Protein AF-A0A948Z8N5-F1 (afdb_monomer_lite)

pLDDT: mean 85.88, std 7.49, range [45.19, 93.44]

Sequence (116 aa):
MTWVLVALWVTLGCIAIAMVIGIIDEMRRVPSNIRRTGLGIAFVASFASLWLLVTPLTLPAGGECGAPLMVLTEYGNPPVMHSAACGDLMRLYAVVGLVAALITPLLVLSTRGRKD

Radius of gyration: 17.19 Å; chains: 1; bounding box: 45×18×50 Å

Foldseek 3Di:
DVQLVVLVCLLVVLLVLLVVLLVVPVVPDDDDPLLVVLSVVLVVLSVLLCCLQQPWDADPVGDTGGGLSCLCQCVPVVRDDDDPRNNVSSPVSNVSSSVSSNCSNVSSVVSSDDDD

Secondary structure (DSSP, 8-state):
-HHHHHHHHHHHHHHHHHHHHHHHHHHHS---HHHHHHHHHHHHHHHHHHHHHHSPEE-TTSPEE--GGGGGGGGSSS--PPPHHHHHHHHHHHHHHHHHHHHHHHHHHHTT----

Structure (mmCIF, N/CA/C/O backbone):
data_AF-A0A948Z8N5-F1
#
_entry.id   AF-A0A948Z8N5-F1
#
loop_
_atom_site.group_PDB
_atom_site.id
_atom_site.type_symbol
_atom_site.label_atom_id
_atom_site.label_alt_id
_atom_site.label_comp_id
_atom_site.label_asym_id
_atom_site.label_entity_id
_atom_site.label_seq_id
_atom_site.pdbx_PDB_ins_code
_atom_site.Cartn_x
_atom_site.Cartn_y
_atom_site.Cartn_z
_atom_site.occupancy
_atom_site.B_iso_or_equiv
_atom_site.auth_seq_id
_atom_site.auth_comp_id
_atom_site.auth_asym_id
_atom_site.auth_atom_id
_atom_site.pdbx_PDB_model_num
ATOM 1 N N . MET A 1 1 ? -0.595 6.067 -17.291 1.00 69.00 1 MET A N 1
ATOM 2 C CA . MET A 1 1 ? -1.061 7.067 -16.300 1.00 69.00 1 MET A CA 1
ATOM 3 C C . MET A 1 1 ? -2.345 6.625 -15.596 1.00 69.00 1 MET A C 1
ATOM 5 O O . MET A 1 1 ? -2.37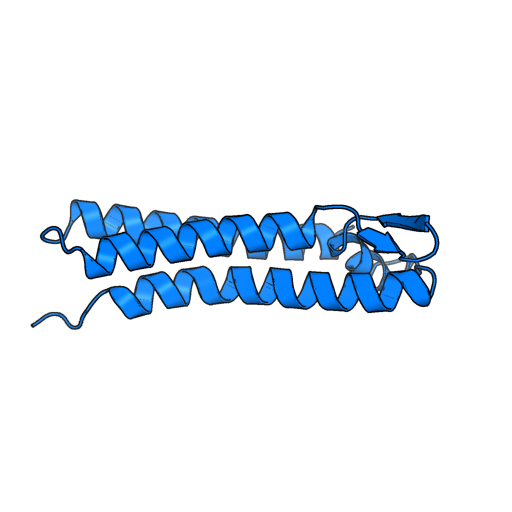9 6.657 -14.377 1.00 69.00 1 MET A O 1
ATOM 9 N N . THR A 1 2 ? -3.370 6.140 -16.305 1.00 83.94 2 THR A N 1
ATOM 10 C CA . THR A 1 2 ? -4.626 5.653 -15.689 1.00 83.94 2 THR A CA 1
ATOM 11 C C . THR A 1 2 ? -4.420 4.540 -14.654 1.00 83.94 2 THR A C 1
ATOM 13 O O . THR A 1 2 ? -4.910 4.664 -13.540 1.00 83.94 2 THR A O 1
ATOM 16 N N . TRP A 1 3 ? -3.636 3.502 -14.960 1.00 84.06 3 TRP A N 1
ATOM 17 C CA . TRP A 1 3 ? -3.383 2.387 -14.028 1.00 84.06 3 TRP A CA 1
ATOM 18 C C . TRP A 1 3 ? -2.651 2.790 -12.744 1.00 84.06 3 TRP A C 1
ATOM 20 O O . TRP A 1 3 ? -2.980 2.301 -11.668 1.00 84.06 3 TRP A O 1
ATOM 30 N N . VAL A 1 4 ? -1.708 3.728 -12.854 1.00 85.75 4 VAL A N 1
ATOM 31 C CA . VAL A 1 4 ? -1.012 4.356 -11.718 1.00 85.75 4 VAL A CA 1
ATOM 32 C C . VAL A 1 4 ? -2.043 5.031 -10.807 1.00 85.75 4 VAL A C 1
ATOM 34 O O . VAL A 1 4 ? -2.102 4.751 -9.614 1.00 85.75 4 VAL A O 1
ATOM 37 N N . LEU A 1 5 ? -2.929 5.856 -11.375 1.00 87.50 5 LEU A N 1
ATOM 38 C CA . LEU A 1 5 ? -3.989 6.512 -10.606 1.00 87.50 5 LEU A CA 1
ATOM 39 C C . LEU A 1 5 ? -4.940 5.500 -9.961 1.00 87.50 5 LEU A C 1
ATOM 41 O O . LEU A 1 5 ? -5.275 5.658 -8.794 1.00 87.50 5 LEU A O 1
ATOM 45 N N . VAL A 1 6 ? -5.346 4.451 -10.681 1.00 89.56 6 VAL A N 1
ATOM 46 C CA . VAL A 1 6 ? -6.219 3.395 -10.141 1.00 89.56 6 VAL A CA 1
ATOM 47 C C . VAL A 1 6 ? -5.578 2.725 -8.928 1.00 89.56 6 VAL A C 1
ATOM 49 O O . VAL A 1 6 ? -6.215 2.638 -7.882 1.00 89.56 6 VAL A O 1
ATOM 52 N N . ALA A 1 7 ? -4.318 2.302 -9.030 1.00 87.88 7 ALA A N 1
ATOM 53 C CA . ALA A 1 7 ? -3.605 1.687 -7.914 1.00 87.88 7 ALA A CA 1
ATOM 54 C C . ALA A 1 7 ? -3.494 2.631 -6.710 1.00 87.88 7 ALA A C 1
ATOM 56 O O . ALA A 1 7 ? -3.752 2.223 -5.580 1.00 87.88 7 ALA A O 1
ATOM 57 N N . LEU A 1 8 ? -3.181 3.907 -6.952 1.00 89.88 8 LEU A N 1
ATOM 58 C CA . LEU A 1 8 ? -3.110 4.917 -5.900 1.00 89.88 8 LEU A CA 1
ATOM 59 C C . LEU A 1 8 ? -4.471 5.113 -5.210 1.00 89.88 8 LEU A C 1
ATOM 61 O O . LEU A 1 8 ? -4.543 5.119 -3.983 1.00 89.88 8 LEU A O 1
ATOM 65 N N . TRP A 1 9 ? -5.555 5.218 -5.981 1.00 93.38 9 TRP A N 1
ATOM 66 C CA . TRP A 1 9 ? -6.912 5.362 -5.450 1.00 93.38 9 TRP A CA 1
ATOM 67 C C . TRP A 1 9 ? -7.369 4.139 -4.661 1.00 93.38 9 TRP A C 1
ATOM 69 O O . TRP A 1 9 ? -7.985 4.300 -3.611 1.00 93.38 9 TRP A O 1
ATOM 79 N N . VAL A 1 10 ? -7.048 2.929 -5.122 1.00 91.50 10 VAL A N 1
ATOM 80 C CA . VAL A 1 10 ? -7.346 1.691 -4.388 1.00 91.50 10 VAL A CA 1
ATOM 81 C C . VAL A 1 10 ? -6.609 1.678 -3.049 1.00 91.50 10 VAL A C 1
ATOM 83 O O . VAL A 1 10 ? -7.232 1.424 -2.017 1.00 91.50 10 VAL A O 1
ATOM 86 N N . THR A 1 11 ? -5.317 2.017 -3.039 1.00 91.12 11 THR A N 1
ATOM 87 C CA . THR A 1 11 ? -4.517 2.112 -1.811 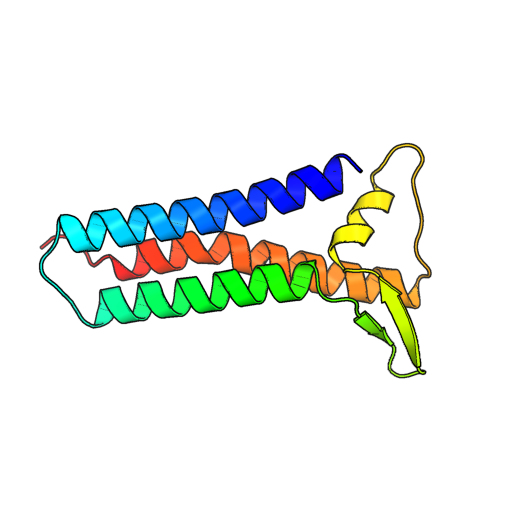1.00 91.12 11 THR A CA 1
ATOM 88 C C . THR A 1 11 ? -5.099 3.139 -0.843 1.00 91.12 11 THR A C 1
ATOM 90 O O . THR A 1 11 ? -5.386 2.808 0.307 1.00 91.12 11 THR A O 1
ATOM 93 N N . LEU A 1 12 ? -5.347 4.369 -1.305 1.00 92.50 12 LEU A N 1
ATOM 94 C CA . LEU A 1 12 ? -5.934 5.428 -0.481 1.00 92.50 12 LEU A CA 1
ATOM 95 C C . LEU A 1 12 ? -7.331 5.054 0.026 1.00 92.50 12 LEU A C 1
ATOM 97 O O . LEU A 1 12 ? -7.653 5.316 1.183 1.00 92.50 12 LEU A O 1
ATOM 101 N N . GLY A 1 13 ? -8.138 4.394 -0.805 1.00 92.88 13 GLY A N 1
ATOM 102 C CA . GLY A 1 13 ? -9.452 3.883 -0.431 1.00 92.88 13 GLY A CA 1
ATOM 103 C C . GLY A 1 13 ? -9.373 2.858 0.700 1.00 92.88 13 GLY A C 1
ATOM 104 O O . GLY A 1 13 ? -10.118 2.966 1.671 1.00 92.88 13 GLY A O 1
ATOM 105 N N . CYS A 1 14 ? -8.437 1.907 0.634 1.00 91.88 14 CYS A N 1
ATOM 106 C CA . CYS A 1 14 ? -8.246 0.906 1.689 1.00 91.88 14 CYS A CA 1
ATOM 107 C C . CYS A 1 14 ? -7.832 1.544 3.021 1.00 91.88 14 CYS A C 1
ATOM 109 O O . CYS A 1 14 ? -8.376 1.191 4.071 1.00 91.88 14 CYS A O 1
ATOM 111 N N . ILE A 1 15 ? -6.918 2.516 2.973 1.00 90.44 15 ILE A N 1
ATOM 112 C CA . ILE A 1 15 ? -6.467 3.270 4.149 1.00 90.44 15 ILE A CA 1
ATOM 113 C C . ILE A 1 15 ? -7.634 4.064 4.747 1.00 90.44 15 ILE A C 1
ATOM 115 O O . ILE A 1 15 ? -7.896 3.973 5.947 1.00 90.44 15 ILE A O 1
ATOM 119 N N . ALA A 1 16 ? -8.386 4.787 3.914 1.00 92.69 16 ALA A N 1
ATOM 120 C CA . ALA A 1 16 ? -9.543 5.560 4.351 1.00 92.69 16 ALA A CA 1
ATOM 121 C C . ALA A 1 16 ? -10.611 4.667 5.000 1.00 92.69 16 ALA A C 1
ATOM 123 O O . ALA A 1 16 ? -11.105 4.990 6.079 1.00 92.69 16 ALA A O 1
ATOM 124 N N . ILE A 1 17 ? -10.925 3.515 4.396 1.00 92.25 17 ILE A N 1
ATOM 125 C CA . ILE A 1 17 ? -11.865 2.536 4.959 1.00 92.25 17 ILE A CA 1
ATOM 126 C C . ILE A 1 17 ? -11.383 2.059 6.334 1.00 92.25 17 ILE A C 1
ATOM 128 O O . ILE A 1 17 ? -12.161 2.071 7.287 1.00 92.25 17 ILE A O 1
ATOM 132 N N . ALA A 1 18 ? -10.109 1.683 6.470 1.00 88.75 18 ALA A N 1
ATOM 133 C CA . ALA A 1 18 ? -9.553 1.235 7.744 1.00 88.75 18 ALA A CA 1
ATOM 134 C C . ALA A 1 18 ? -9.633 2.319 8.835 1.00 88.75 18 ALA A C 1
ATOM 136 O O . ALA A 1 18 ? -10.042 2.027 9.961 1.00 88.75 18 ALA A O 1
ATOM 137 N N . MET A 1 19 ? -9.318 3.575 8.495 1.00 88.56 19 MET A N 1
ATOM 138 C CA . MET A 1 19 ? -9.434 4.708 9.420 1.00 88.56 19 MET A CA 1
ATOM 139 C C . MET A 1 19 ? -10.885 4.959 9.837 1.00 88.56 19 MET A C 1
ATOM 141 O O . MET A 1 19 ? -11.165 5.089 11.027 1.00 88.56 19 MET A O 1
ATOM 145 N N . VAL A 1 20 ? -11.821 4.974 8.884 1.00 91.69 20 VAL A N 1
ATOM 146 C CA . VAL A 1 20 ? -13.252 5.173 9.161 1.00 91.69 20 VAL A CA 1
ATOM 147 C C . VAL A 1 20 ? -13.787 4.076 10.081 1.00 91.69 20 VAL A C 1
ATOM 149 O O . VAL A 1 20 ? -14.462 4.376 11.064 1.00 91.69 20 VAL A O 1
ATOM 152 N N . ILE A 1 21 ? -13.454 2.811 9.809 1.00 89.25 21 ILE A N 1
ATOM 153 C CA . ILE A 1 21 ? -13.834 1.672 10.656 1.00 89.25 21 ILE A CA 1
ATOM 154 C C . ILE A 1 21 ? -13.298 1.862 12.079 1.00 89.25 21 ILE A C 1
ATOM 156 O O . ILE A 1 21 ? -14.057 1.710 13.038 1.00 89.25 21 ILE A O 1
ATOM 160 N N . GLY A 1 22 ? -12.023 2.237 12.207 1.00 86.12 22 GLY A N 1
ATOM 161 C CA . GLY A 1 22 ? -11.381 2.481 13.493 1.00 86.12 22 GLY A CA 1
ATOM 162 C C . GLY A 1 22 ? -12.041 3.605 14.299 1.00 86.12 22 GLY A C 1
ATOM 163 O O . GLY A 1 22 ? -12.336 3.422 15.480 1.00 86.12 22 GLY A O 1
ATOM 164 N N . ILE A 1 23 ? -12.342 4.739 13.656 1.00 87.44 23 ILE A N 1
ATOM 165 C CA . ILE A 1 23 ? -13.030 5.878 14.285 1.00 87.44 23 ILE A CA 1
ATOM 166 C C . ILE A 1 23 ? -14.433 5.471 14.745 1.00 87.44 23 ILE A C 1
ATOM 168 O O . ILE A 1 23 ? -14.819 5.746 15.881 1.00 87.44 23 ILE A O 1
ATOM 172 N N . ILE A 1 24 ? -15.196 4.781 13.890 1.00 88.12 24 ILE A N 1
ATOM 173 C CA . ILE A 1 24 ? -16.545 4.311 14.233 1.00 88.12 24 ILE A CA 1
ATOM 174 C C . ILE A 1 24 ? -16.503 3.385 15.451 1.00 88.12 24 ILE A C 1
ATOM 176 O O . ILE A 1 24 ? -17.382 3.472 16.311 1.00 88.12 24 ILE A O 1
ATOM 180 N N . ASP A 1 25 ? -15.510 2.500 15.540 1.00 86.19 25 ASP A N 1
ATOM 181 C CA . ASP A 1 25 ? -15.411 1.589 16.675 1.00 86.19 25 ASP A CA 1
ATOM 182 C C . ASP A 1 25 ? -15.038 2.291 17.977 1.00 86.19 25 ASP A C 1
ATOM 184 O O . ASP A 1 25 ? -15.594 1.931 19.014 1.00 86.19 25 ASP A O 1
ATOM 188 N N . GLU A 1 26 ? -14.150 3.286 17.943 1.00 84.38 26 GLU A N 1
ATOM 189 C CA . GLU A 1 26 ? -13.799 4.044 19.149 1.00 84.38 26 GLU A CA 1
ATOM 190 C C . GLU A 1 26 ? -14.980 4.888 19.652 1.00 84.38 26 GLU A C 1
ATOM 192 O O . GLU A 1 26 ? -15.163 5.024 20.857 1.00 84.38 26 GLU A O 1
ATOM 197 N N . MET A 1 27 ? -15.844 5.369 18.749 1.00 86.94 27 MET A N 1
ATOM 198 C CA . MET A 1 27 ? -17.054 6.117 19.113 1.00 86.94 27 MET A CA 1
ATOM 199 C C . MET A 1 27 ? -18.200 5.231 19.623 1.00 86.94 27 MET A C 1
ATOM 201 O O . MET A 1 27 ? -19.054 5.706 20.368 1.00 86.94 27 MET A O 1
ATOM 205 N N . ARG A 1 28 ? -18.283 3.963 19.191 1.00 85.88 28 ARG A N 1
ATOM 206 C CA . ARG A 1 28 ? -19.445 3.090 19.464 1.00 85.88 28 ARG A CA 1
ATOM 207 C C . ARG A 1 28 ? -19.202 1.990 20.494 1.00 85.88 28 ARG A C 1
ATOM 209 O O . ARG A 1 28 ? -20.176 1.385 20.939 1.00 85.88 28 ARG A O 1
ATOM 216 N N . ARG A 1 29 ? -17.953 1.654 20.827 1.00 79.31 29 ARG A N 1
ATOM 217 C CA . ARG A 1 29 ? -17.625 0.487 21.667 1.00 79.31 29 ARG A CA 1
ATOM 218 C C . ARG A 1 29 ? -16.738 0.868 22.847 1.00 79.31 29 ARG A C 1
ATOM 220 O O . ARG A 1 29 ? -15.863 1.719 22.730 1.00 79.31 29 ARG A O 1
ATOM 227 N N . VAL A 1 30 ? -16.887 0.139 23.954 1.00 80.88 30 VAL A N 1
ATOM 228 C CA . VAL A 1 30 ? -16.037 0.269 25.150 1.00 80.88 30 VAL A CA 1
ATOM 229 C C . VAL A 1 30 ? -14.552 0.150 24.761 1.00 80.88 30 VAL A C 1
ATOM 231 O O . VAL A 1 30 ? -14.219 -0.696 23.919 1.00 80.88 30 VAL A O 1
ATOM 234 N N . PRO A 1 31 ? -13.655 0.999 25.300 1.00 77.50 31 PRO A N 1
ATOM 235 C CA . PRO A 1 31 ? -12.228 0.963 24.985 1.00 77.50 31 PRO A CA 1
ATOM 236 C C . PRO A 1 31 ? -11.618 -0.411 25.286 1.00 77.50 31 PRO A C 1
ATOM 238 O O . PRO A 1 31 ? -11.829 -0.981 26.352 1.00 77.50 31 PRO A O 1
ATOM 241 N N . SER A 1 32 ? -10.846 -0.939 24.333 1.00 82.25 32 SER A N 1
ATOM 242 C CA . SER A 1 32 ? -10.101 -2.196 24.465 1.00 82.25 32 SER A CA 1
ATOM 243 C C . SER A 1 32 ? -8.689 -2.022 23.915 1.00 82.25 32 SER A C 1
ATOM 245 O O . SER A 1 32 ? -8.508 -1.501 22.811 1.00 82.25 32 SER A O 1
ATOM 247 N N . ASN A 1 33 ? -7.688 -2.488 24.668 1.00 84.75 33 ASN A N 1
ATOM 248 C CA . ASN A 1 33 ? -6.282 -2.410 24.266 1.00 84.75 33 ASN A CA 1
ATOM 249 C C . ASN A 1 33 ? -6.017 -3.181 22.964 1.00 84.75 33 ASN A C 1
ATOM 251 O O . ASN A 1 33 ? -5.304 -2.678 22.105 1.00 84.75 33 ASN A O 1
ATOM 255 N N . ILE A 1 34 ? -6.664 -4.337 22.762 1.00 84.31 34 ILE A N 1
ATOM 256 C CA . ILE A 1 34 ? -6.512 -5.161 21.547 1.00 84.31 34 ILE A CA 1
ATOM 257 C C . ILE A 1 34 ? -6.951 -4.385 20.301 1.00 84.31 34 ILE A C 1
ATOM 259 O O . ILE A 1 34 ? -6.260 -4.385 19.283 1.00 84.31 34 ILE A O 1
ATOM 263 N N . ARG A 1 35 ? -8.076 -3.668 20.396 1.00 82.88 35 ARG A N 1
ATOM 264 C CA . ARG A 1 35 ? -8.596 -2.858 19.291 1.00 82.88 35 ARG A CA 1
ATOM 265 C C . ARG A 1 35 ? -7.667 -1.692 18.968 1.00 82.88 35 ARG A C 1
ATOM 267 O O . ARG A 1 35 ? -7.394 -1.445 17.799 1.00 82.88 35 ARG A O 1
ATOM 274 N N . ARG A 1 36 ? -7.148 -1.004 19.992 1.00 84.69 36 ARG A N 1
ATOM 275 C CA . ARG A 1 36 ? -6.186 0.098 19.817 1.00 84.69 36 ARG A CA 1
ATOM 276 C C . ARG A 1 36 ? -4.887 -0.378 19.174 1.00 84.69 36 ARG A C 1
ATOM 278 O O . ARG A 1 36 ? -4.401 0.272 18.253 1.00 84.69 36 ARG A O 1
ATOM 285 N N . THR A 1 37 ? -4.367 -1.532 19.592 1.00 86.62 37 THR A N 1
ATOM 286 C CA . THR A 1 37 ? -3.196 -2.156 18.963 1.00 86.62 37 THR A CA 1
ATOM 287 C C . THR A 1 37 ? -3.477 -2.527 17.508 1.00 86.62 37 THR A C 1
ATOM 289 O O . THR A 1 37 ? -2.668 -2.205 16.645 1.00 86.62 37 THR A O 1
ATOM 292 N N . GLY A 1 38 ? -4.633 -3.128 17.206 1.00 85.44 38 GLY A N 1
ATOM 293 C CA . GLY A 1 38 ? -5.037 -3.449 15.832 1.00 85.44 38 GLY A CA 1
ATOM 294 C C . GLY A 1 38 ? -5.102 -2.227 14.917 1.00 85.44 38 GLY A C 1
ATOM 295 O O . GLY A 1 38 ? -4.586 -2.253 13.801 1.00 85.44 38 GLY A O 1
ATOM 296 N N . LEU A 1 39 ? -5.668 -1.131 15.421 1.00 86.50 39 LEU A N 1
ATOM 297 C CA . LEU A 1 39 ? -5.744 0.160 14.734 1.00 86.50 39 LEU A CA 1
ATOM 298 C C . LEU A 1 39 ? -4.347 0.767 14.512 1.00 86.50 39 LEU A C 1
ATOM 300 O O . LEU A 1 39 ? -4.058 1.268 13.428 1.00 86.50 39 LEU A O 1
ATOM 304 N N . GLY A 1 40 ? -3.460 0.661 15.506 1.00 87.50 40 GLY A N 1
ATOM 305 C CA . GLY A 1 40 ? -2.062 1.082 15.395 1.00 87.50 40 GLY A CA 1
ATOM 306 C C . GLY A 1 40 ? -1.287 0.292 14.338 1.00 87.50 40 GLY A C 1
ATOM 307 O O . GLY A 1 40 ? -0.637 0.889 13.484 1.00 87.50 40 GLY A O 1
ATOM 308 N N . ILE A 1 41 ? -1.404 -1.041 14.336 1.00 88.31 41 ILE A N 1
ATOM 309 C CA . ILE A 1 41 ? -0.771 -1.904 13.324 1.00 88.31 41 ILE A CA 1
ATOM 310 C C . ILE A 1 41 ? -1.319 -1.577 11.931 1.00 88.31 41 ILE A C 1
ATOM 312 O O . ILE A 1 41 ? -0.543 -1.462 10.986 1.00 88.31 41 ILE A O 1
ATOM 316 N N . ALA A 1 42 ? -2.632 -1.371 11.798 1.00 88.69 42 ALA A N 1
ATOM 317 C CA . ALA A 1 42 ? -3.239 -0.961 10.536 1.00 88.69 42 ALA A CA 1
ATOM 318 C C . ALA A 1 42 ? -2.693 0.393 10.051 1.00 88.69 42 ALA A C 1
ATOM 320 O O . ALA A 1 42 ? -2.401 0.555 8.868 1.00 88.69 42 ALA A O 1
ATOM 321 N N . PHE A 1 43 ? -2.477 1.357 10.946 1.00 88.19 43 PHE A N 1
ATOM 322 C CA . PHE A 1 43 ? -1.883 2.641 10.5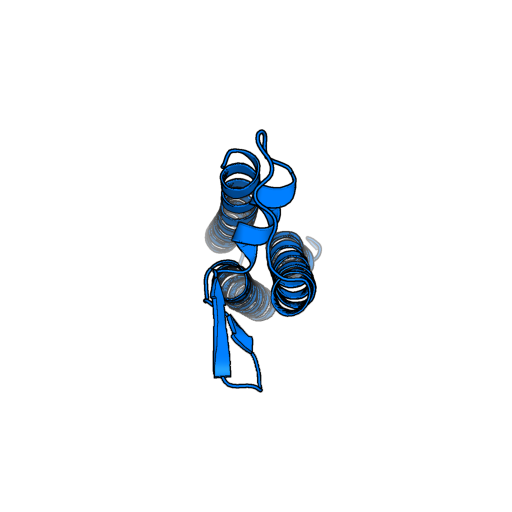76 1.00 88.19 43 PHE A CA 1
ATOM 323 C C . PHE A 1 43 ? -0.433 2.494 10.093 1.00 88.19 43 PHE A C 1
ATOM 325 O O . PHE A 1 43 ? -0.060 3.055 9.063 1.00 88.19 43 PHE A O 1
ATOM 332 N N . VAL A 1 44 ? 0.370 1.676 10.780 1.00 91.94 44 VAL A N 1
ATOM 333 C CA . VAL A 1 44 ? 1.744 1.365 10.355 1.00 91.94 44 VAL A CA 1
ATOM 334 C C . VAL A 1 44 ? 1.750 0.653 9.001 1.00 91.94 44 VAL A C 1
ATOM 336 O O . VAL A 1 44 ? 2.521 1.032 8.124 1.00 91.94 44 VAL A O 1
ATOM 339 N N . ALA A 1 45 ? 0.862 -0.322 8.788 1.00 90.25 45 ALA A N 1
ATOM 340 C CA . ALA A 1 45 ? 0.721 -1.023 7.511 1.00 90.25 45 ALA A CA 1
ATOM 341 C C . ALA A 1 45 ? 0.287 -0.078 6.377 1.00 90.25 45 ALA A C 1
ATOM 343 O O . ALA A 1 45 ? 0.826 -0.150 5.275 1.00 90.25 45 ALA A O 1
ATOM 344 N N . SER A 1 46 ? -0.621 0.859 6.665 1.00 90.00 46 SER A N 1
ATOM 345 C CA . SER A 1 46 ? -1.052 1.906 5.729 1.00 90.00 46 SER A CA 1
ATOM 346 C C . SER A 1 46 ? 0.123 2.776 5.299 1.00 90.00 46 SER A C 1
ATOM 348 O O . SER A 1 46 ? 0.350 2.977 4.106 1.00 90.00 46 SER A O 1
ATOM 350 N N . PHE A 1 47 ? 0.911 3.256 6.262 1.00 92.00 47 PHE A N 1
ATOM 351 C CA . PHE A 1 47 ? 2.081 4.075 5.975 1.00 92.00 47 PHE A CA 1
ATOM 352 C C . PHE A 1 47 ? 3.145 3.289 5.202 1.00 92.00 47 PHE A C 1
ATOM 354 O O . PHE A 1 47 ? 3.640 3.767 4.184 1.00 92.00 47 PHE A O 1
ATOM 361 N N . ALA A 1 48 ? 3.438 2.058 5.629 1.00 91.44 48 ALA A N 1
ATOM 362 C CA . ALA A 1 48 ? 4.371 1.173 4.942 1.00 91.44 48 ALA A CA 1
ATOM 363 C C . ALA A 1 48 ? 3.934 0.901 3.494 1.00 91.44 48 ALA A C 1
ATOM 365 O O . ALA A 1 48 ? 4.768 0.933 2.593 1.00 91.44 48 ALA A O 1
ATOM 366 N N . SER A 1 49 ? 2.635 0.703 3.247 1.00 91.75 49 SER A N 1
ATOM 367 C CA . SER A 1 49 ? 2.101 0.500 1.897 1.00 91.75 49 SER A CA 1
ATOM 368 C C . SER A 1 49 ? 2.368 1.698 0.983 1.00 91.75 49 SER A C 1
ATOM 370 O O . SER A 1 49 ? 2.904 1.528 -0.110 1.00 91.75 49 SER A O 1
ATOM 372 N N . LEU A 1 50 ? 2.079 2.919 1.445 1.00 92.19 50 LEU A N 1
ATOM 373 C CA . LEU A 1 50 ? 2.333 4.144 0.685 1.00 92.19 50 LEU A CA 1
ATOM 374 C C . LEU A 1 50 ? 3.828 4.364 0.468 1.00 92.19 50 LEU A C 1
ATOM 376 O O . LEU A 1 50 ? 4.247 4.694 -0.641 1.00 92.19 50 LEU A O 1
ATOM 380 N N . TRP A 1 51 ? 4.629 4.135 1.508 1.00 92.75 51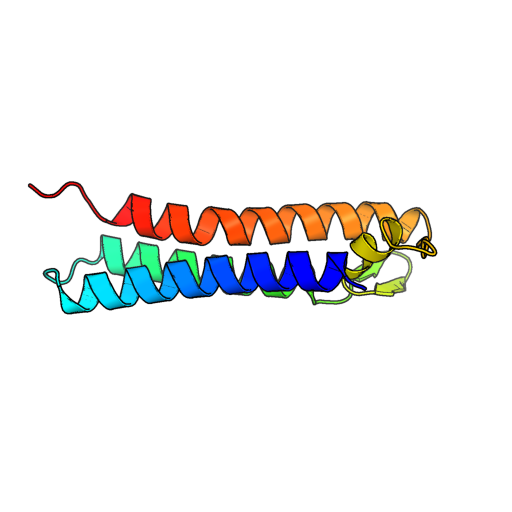 TRP A N 1
ATOM 381 C CA . TRP A 1 51 ? 6.078 4.250 1.431 1.00 92.75 51 TRP A CA 1
ATOM 382 C C . TRP A 1 51 ? 6.658 3.316 0.368 1.00 92.75 51 TRP A C 1
ATOM 384 O O . TRP A 1 51 ? 7.427 3.766 -0.476 1.00 92.75 51 TRP A O 1
ATOM 394 N N . LEU A 1 52 ? 6.252 2.043 0.355 1.00 91.06 52 LEU A N 1
ATOM 395 C CA . LEU A 1 52 ? 6.716 1.060 -0.627 1.00 91.06 52 LEU A CA 1
ATOM 396 C C . LEU A 1 52 ? 6.289 1.399 -2.058 1.00 91.06 52 LEU A C 1
ATOM 398 O O . LEU A 1 52 ? 6.977 1.022 -2.999 1.00 91.06 52 LEU A O 1
ATOM 402 N N . LEU A 1 53 ? 5.165 2.092 -2.237 1.00 91.25 53 LEU A N 1
ATOM 403 C CA . LEU A 1 53 ? 4.644 2.426 -3.561 1.00 91.25 53 LEU A CA 1
ATOM 404 C C . LEU A 1 53 ? 5.274 3.688 -4.157 1.00 91.25 53 LEU A C 1
ATOM 406 O O . LEU A 1 53 ? 5.458 3.760 -5.374 1.00 91.25 53 LEU A O 1
ATOM 410 N N . VAL A 1 54 ? 5.568 4.682 -3.318 1.00 92.56 54 VAL A N 1
ATOM 411 C CA . VAL A 1 54 ? 5.949 6.033 -3.761 1.00 92.56 54 VAL A CA 1
ATOM 412 C C . VAL A 1 54 ? 7.448 6.296 -3.620 1.00 92.56 54 VAL A C 1
ATOM 414 O O . VAL A 1 54 ? 7.990 7.105 -4.371 1.00 92.56 54 VAL A O 1
ATOM 417 N N . THR A 1 55 ? 8.140 5.616 -2.703 1.00 91.81 55 THR A N 1
ATOM 418 C CA . THR A 1 55 ? 9.574 5.849 -2.482 1.00 91.81 55 THR A CA 1
ATOM 419 C C . THR A 1 55 ? 10.390 5.323 -3.666 1.00 91.81 55 THR A C 1
ATOM 421 O O . THR A 1 55 ? 10.269 4.139 -3.989 1.00 91.81 55 THR A O 1
ATOM 424 N N . PRO A 1 56 ? 11.223 6.160 -4.314 1.00 87.75 56 PRO A N 1
ATOM 425 C CA . PRO A 1 56 ? 12.112 5.721 -5.386 1.00 87.75 56 PRO A CA 1
ATOM 426 C C . PRO A 1 56 ? 13.058 4.615 -4.914 1.00 87.75 56 PRO A C 1
ATOM 428 O O . PRO A 1 56 ? 13.534 4.643 -3.777 1.00 87.75 56 PRO A O 1
ATOM 431 N N . LEU A 1 57 ? 13.337 3.648 -5.786 1.00 87.38 57 LEU A N 1
ATOM 432 C CA . LEU A 1 57 ? 14.263 2.559 -5.481 1.00 87.38 57 LEU A CA 1
ATOM 433 C C . LEU A 1 57 ? 15.656 2.882 -6.007 1.00 87.38 57 LEU A C 1
ATOM 435 O O . LEU A 1 57 ? 15.809 3.394 -7.108 1.00 87.38 57 LEU A O 1
ATOM 439 N N . THR A 1 58 ? 16.685 2.508 -5.259 1.00 84.88 58 THR A N 1
ATOM 440 C CA . THR A 1 58 ? 18.067 2.533 -5.740 1.00 84.88 58 THR A CA 1
ATOM 441 C C . THR A 1 58 ? 18.566 1.104 -5.917 1.00 84.88 58 THR A C 1
ATOM 443 O O . THR A 1 58 ? 18.374 0.234 -5.066 1.00 84.88 58 THR A O 1
ATOM 446 N N . LEU A 1 59 ? 19.176 0.833 -7.066 1.00 80.50 59 LEU A N 1
ATOM 447 C CA . LEU A 1 59 ? 19.836 -0.431 -7.358 1.00 80.50 59 LEU A CA 1
ATOM 448 C C . LEU A 1 59 ? 21.125 -0.536 -6.529 1.00 80.50 59 LEU A C 1
ATOM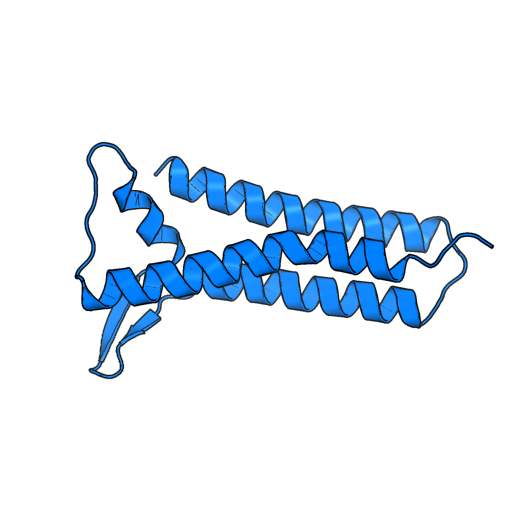 450 O O . LEU A 1 59 ? 21.816 0.468 -6.346 1.00 80.50 59 LEU A O 1
ATOM 454 N N . PRO A 1 60 ? 21.537 -1.752 -6.128 1.00 75.06 60 PRO A N 1
ATOM 455 C CA . PRO A 1 60 ? 22.797 -1.969 -5.409 1.00 75.06 60 PRO A CA 1
ATOM 456 C C . PRO A 1 60 ? 24.035 -1.462 -6.164 1.00 75.06 60 PRO A C 1
ATOM 458 O O . PRO A 1 60 ? 25.035 -1.107 -5.553 1.00 75.06 60 PRO A O 1
ATOM 461 N N . ALA A 1 61 ? 23.959 -1.406 -7.497 1.00 78.38 61 ALA A N 1
ATOM 462 C CA . ALA A 1 61 ? 25.006 -0.884 -8.373 1.00 78.38 61 ALA A CA 1
ATOM 463 C C . ALA A 1 61 ? 24.978 0.655 -8.537 1.00 78.38 61 ALA A C 1
ATOM 465 O O . ALA A 1 61 ? 25.656 1.183 -9.413 1.00 78.38 61 ALA A O 1
ATOM 466 N N . GLY A 1 62 ? 24.178 1.373 -7.741 1.00 76.75 62 GLY A N 1
ATOM 467 C CA . GLY A 1 62 ? 24.077 2.838 -7.768 1.00 76.75 62 GLY A CA 1
ATOM 468 C C . GLY A 1 62 ? 23.135 3.411 -8.834 1.00 76.75 62 GLY A C 1
ATOM 469 O O . GLY A 1 62 ? 23.088 4.622 -9.008 1.00 76.75 62 GLY A O 1
ATOM 470 N N . GLY A 1 63 ? 22.384 2.572 -9.552 1.00 78.50 63 GLY A N 1
ATOM 471 C CA . GLY A 1 63 ? 21.365 3.039 -10.497 1.00 78.50 63 GLY A CA 1
ATOM 472 C C . GLY A 1 63 ? 20.106 3.529 -9.779 1.00 78.50 63 GLY A C 1
ATOM 473 O O . GLY A 1 63 ? 19.624 2.867 -8.865 1.00 78.50 63 GLY A O 1
ATOM 474 N N . GLU A 1 64 ? 19.542 4.658 -10.196 1.00 82.12 64 GLU A N 1
ATOM 475 C CA . GLU A 1 64 ? 18.274 5.157 -9.657 1.00 82.12 64 GLU A CA 1
ATOM 476 C C . GLU A 1 64 ? 17.094 4.600 -10.465 1.00 82.12 64 GLU A C 1
ATOM 478 O O . GLU A 1 64 ? 17.018 4.760 -11.683 1.00 82.12 64 GLU A O 1
ATOM 483 N N . CYS A 1 65 ? 16.164 3.938 -9.782 1.00 83.94 65 CYS A N 1
ATOM 484 C CA . CYS A 1 65 ? 14.872 3.537 -10.317 1.00 83.94 65 CYS A CA 1
ATOM 485 C C . CYS A 1 65 ? 13.787 4.483 -9.782 1.00 83.94 65 CYS A C 1
ATOM 487 O O . CYS A 1 65 ? 13.851 4.991 -8.660 1.00 83.94 65 CYS A O 1
ATOM 489 N N . GLY A 1 66 ? 12.748 4.712 -10.583 1.00 86.31 66 GLY A N 1
ATOM 490 C CA . GLY A 1 66 ? 11.606 5.520 -10.160 1.00 86.31 66 GLY A CA 1
ATOM 491 C C . GLY A 1 66 ? 10.798 4.883 -9.022 1.00 86.31 66 GLY A C 1
ATOM 492 O O . GLY A 1 66 ? 11.115 3.811 -8.505 1.00 86.31 66 GLY A O 1
ATOM 493 N N . ALA A 1 67 ? 9.694 5.537 -8.661 1.00 89.56 67 ALA A N 1
ATOM 494 C CA . ALA A 1 67 ? 8.735 4.998 -7.700 1.00 89.56 67 ALA A CA 1
ATOM 495 C C . ALA A 1 67 ? 8.131 3.667 -8.202 1.00 89.56 67 ALA A C 1
ATOM 497 O O . ALA A 1 67 ? 7.674 3.625 -9.347 1.00 89.56 67 ALA A O 1
ATOM 498 N N . PRO A 1 68 ? 8.050 2.606 -7.380 1.00 90.19 68 PRO A N 1
ATOM 499 C CA . PRO A 1 68 ? 7.541 1.288 -7.777 1.00 90.19 68 PRO A CA 1
ATOM 500 C C . PRO A 1 68 ? 6.186 1.304 -8.482 1.00 90.19 68 PRO A C 1
ATOM 502 O O . PRO A 1 68 ? 5.973 0.575 -9.448 1.00 90.19 68 PRO A O 1
ATOM 505 N N . LEU A 1 69 ? 5.285 2.196 -8.069 1.00 90.44 69 LEU A N 1
ATOM 506 C CA . LEU A 1 69 ? 3.954 2.331 -8.660 1.00 90.44 69 LEU A CA 1
ATOM 507 C C . LEU A 1 69 ? 3.998 2.756 -10.147 1.00 90.44 69 LEU A C 1
ATOM 509 O O . LEU A 1 69 ? 3.073 2.460 -10.906 1.00 90.44 69 LEU A O 1
ATOM 513 N N . MET A 1 70 ? 5.104 3.354 -10.605 1.00 89.12 70 MET A N 1
ATOM 514 C CA . MET A 1 70 ? 5.334 3.685 -12.016 1.00 89.12 70 MET A CA 1
ATOM 515 C C . MET A 1 70 ? 5.486 2.459 -12.910 1.00 89.12 70 MET A C 1
ATOM 517 O O . MET A 1 70 ? 5.329 2.592 -14.118 1.00 89.12 70 MET A O 1
ATOM 521 N N . VAL A 1 71 ? 5.717 1.258 -12.376 1.00 90.88 71 VAL A N 1
ATOM 522 C CA . VAL A 1 71 ? 5.757 0.053 -13.218 1.00 90.88 71 VAL A CA 1
ATOM 523 C C . VAL A 1 71 ? 4.415 -0.225 -13.900 1.00 90.88 71 VAL A C 1
ATOM 525 O O . VAL A 1 71 ? 4.349 -0.831 -14.964 1.00 90.88 71 VAL A O 1
ATOM 528 N N . LEU A 1 72 ? 3.323 0.320 -13.355 1.00 87.62 72 LEU A N 1
ATOM 529 C CA . LEU A 1 72 ? 1.995 0.220 -13.951 1.00 87.62 72 LEU A CA 1
ATOM 530 C C . LEU A 1 72 ? 1.844 1.022 -15.255 1.00 87.62 72 LEU A C 1
ATOM 532 O O . LEU A 1 72 ? 0.840 0.872 -15.955 1.00 87.62 72 LEU A O 1
ATOM 536 N N . THR A 1 73 ? 2.812 1.873 -15.613 1.00 88.69 73 THR A N 1
ATOM 537 C CA . THR A 1 73 ? 2.821 2.536 -16.926 1.00 88.69 73 THR A CA 1
ATOM 538 C C . THR A 1 73 ? 3.087 1.570 -18.074 1.00 88.69 73 THR A C 1
ATOM 540 O O . THR A 1 73 ? 2.720 1.890 -19.203 1.00 88.69 73 THR A O 1
ATOM 543 N N . GLU A 1 74 ? 3.647 0.390 -17.799 1.00 87.50 74 GLU A N 1
ATOM 544 C CA . GLU A 1 74 ? 3.840 -0.680 -18.787 1.00 87.50 74 GLU A CA 1
ATOM 545 C C . GLU A 1 74 ? 2.506 -1.196 -19.346 1.00 87.50 74 GLU A C 1
ATOM 547 O O . GLU A 1 74 ? 2.439 -1.601 -20.500 1.00 87.50 74 GLU A O 1
ATOM 552 N N . TYR A 1 75 ? 1.426 -1.106 -18.561 1.00 85.75 75 TYR A N 1
ATOM 553 C CA . TYR A 1 75 ? 0.060 -1.464 -18.973 1.00 85.75 75 TYR A CA 1
ATOM 554 C C . TYR A 1 75 ? -0.706 -0.289 -19.609 1.00 85.75 75 TYR A C 1
ATOM 556 O O . TYR A 1 75 ? -1.900 -0.390 -19.899 1.00 85.75 75 TYR A O 1
ATOM 564 N N . GLY A 1 76 ? -0.054 0.868 -19.755 1.00 81.19 76 GLY A N 1
ATOM 565 C CA . GLY A 1 76 ? -0.614 2.048 -20.405 1.00 81.19 76 GLY A CA 1
ATOM 566 C C . GLY A 1 76 ? -0.626 1.941 -21.929 1.00 81.19 76 GLY A C 1
ATOM 567 O O . GLY A 1 76 ? -0.086 1.006 -22.512 1.00 81.19 76 GLY A O 1
ATOM 568 N N . ASN A 1 77 ? -1.236 2.934 -22.579 1.00 82.12 77 ASN A N 1
ATOM 569 C CA . ASN A 1 77 ? -1.224 3.056 -24.032 1.00 82.12 77 ASN A CA 1
ATOM 570 C C . ASN A 1 77 ? -0.827 4.498 -24.424 1.00 82.12 77 ASN A C 1
ATOM 572 O O . ASN A 1 77 ? -1.591 5.416 -24.111 1.00 82.12 77 ASN A O 1
ATOM 576 N N . PRO A 1 78 ? 0.353 4.727 -25.035 1.00 82.56 78 PRO A N 1
ATOM 577 C CA . PRO A 1 78 ? 1.392 3.735 -25.332 1.00 82.56 78 PRO A CA 1
ATOM 578 C C . PRO A 1 78 ? 2.084 3.204 -24.057 1.00 82.56 78 PRO A C 1
ATOM 580 O O . PRO A 1 78 ? 2.124 3.909 -23.041 1.00 82.56 78 PRO A O 1
ATOM 583 N N . PRO A 1 79 ? 2.621 1.971 -24.087 1.00 83.19 79 PRO A N 1
ATOM 584 C CA . PRO A 1 79 ? 3.335 1.399 -22.953 1.00 83.19 79 PRO A CA 1
ATOM 585 C C . PRO A 1 79 ? 4.702 2.069 -22.766 1.00 83.19 79 PRO A C 1
ATOM 587 O O . PRO A 1 79 ? 5.446 2.268 -23.726 1.00 83.19 79 PRO A O 1
ATOM 590 N N . VAL A 1 80 ? 5.050 2.383 -21.517 1.00 84.06 80 VAL A N 1
ATOM 591 C CA . VAL A 1 80 ? 6.381 2.891 -21.146 1.00 84.06 80 VAL A CA 1
ATOM 592 C C . VAL A 1 80 ? 7.112 1.789 -20.394 1.00 84.06 80 VAL A C 1
ATOM 594 O O . VAL A 1 80 ? 6.742 1.480 -19.262 1.00 84.06 80 VAL A O 1
ATOM 597 N N . MET A 1 81 ? 8.104 1.191 -21.054 1.00 82.81 81 MET A N 1
ATOM 598 C CA . MET A 1 81 ? 8.883 0.063 -20.541 1.00 82.81 81 MET A CA 1
ATOM 599 C C . MET A 1 81 ? 10.053 0.550 -19.688 1.00 82.81 81 MET A C 1
ATOM 601 O O . MET A 1 81 ? 10.775 1.466 -20.087 1.00 82.81 81 MET A O 1
ATOM 605 N N . HIS A 1 82 ? 10.256 -0.087 -18.537 1.00 81.88 82 HIS A N 1
ATOM 606 C CA . HIS A 1 82 ? 11.416 0.153 -17.679 1.00 81.88 82 HIS A CA 1
ATOM 607 C C . HIS A 1 82 ? 12.557 -0.808 -18.031 1.00 81.88 82 HIS A C 1
ATOM 609 O O . HIS A 1 82 ? 12.354 -1.833 -18.686 1.00 81.88 82 HIS A O 1
ATOM 615 N N . SER A 1 83 ? 13.783 -0.493 -17.605 1.00 82.81 83 SER A N 1
ATOM 616 C CA . SER A 1 83 ? 14.899 -1.439 -17.734 1.00 82.81 83 SER A CA 1
ATOM 617 C C . SER A 1 83 ? 14.589 -2.720 -16.947 1.00 82.81 83 SER A C 1
ATOM 619 O O . SER A 1 83 ? 13.994 -2.642 -15.876 1.00 82.81 83 SER A O 1
ATOM 621 N N . ALA A 1 84 ? 15.005 -3.895 -17.436 1.00 80.69 84 ALA A N 1
ATOM 622 C CA . ALA A 1 84 ? 14.684 -5.175 -16.786 1.00 80.69 84 ALA A CA 1
ATOM 623 C C . ALA A 1 84 ? 15.106 -5.212 -15.302 1.00 80.69 84 ALA A C 1
ATOM 625 O O . ALA A 1 84 ? 14.349 -5.665 -14.448 1.00 80.69 84 ALA A O 1
ATOM 626 N N . ALA A 1 85 ? 16.271 -4.634 -14.987 1.00 81.19 85 ALA A N 1
ATOM 627 C CA . ALA A 1 85 ? 16.774 -4.531 -13.619 1.00 81.19 85 ALA A CA 1
ATOM 628 C C . ALA A 1 85 ? 15.866 -3.690 -12.697 1.00 81.19 85 ALA A C 1
ATOM 630 O O . ALA A 1 85 ? 15.656 -4.068 -11.547 1.00 81.19 85 ALA A O 1
ATOM 631 N N . CYS A 1 86 ? 15.312 -2.572 -13.184 1.00 85.56 86 CYS A N 1
ATOM 632 C CA . CYS A 1 86 ? 14.365 -1.767 -12.406 1.00 85.56 86 CYS A CA 1
ATOM 633 C C . CYS A 1 86 ? 12.959 -2.379 -12.407 1.00 85.56 86 CYS A C 1
ATOM 635 O O . CYS A 1 86 ? 12.298 -2.374 -11.373 1.00 85.56 86 CYS A O 1
ATOM 637 N N . GLY A 1 87 ? 12.504 -2.927 -13.535 1.00 87.19 87 GLY A N 1
ATOM 638 C CA . GLY A 1 87 ? 11.155 -3.461 -13.707 1.00 87.19 87 GLY A CA 1
ATOM 639 C C . GLY A 1 87 ? 10.820 -4.561 -12.701 1.00 87.19 87 GLY A C 1
ATOM 640 O O . GLY A 1 87 ? 9.779 -4.490 -12.052 1.00 87.19 87 GLY A O 1
ATOM 641 N N . ASP A 1 88 ? 11.715 -5.532 -12.499 1.00 88.50 88 ASP A N 1
ATOM 642 C CA . ASP A 1 88 ? 11.468 -6.648 -11.575 1.00 88.50 88 ASP A CA 1
ATOM 643 C C . ASP A 1 88 ? 11.386 -6.192 -10.109 1.00 88.50 88 ASP A C 1
ATOM 645 O O . ASP A 1 88 ? 10.463 -6.571 -9.382 1.00 88.50 88 ASP A O 1
ATOM 649 N N . LEU A 1 89 ? 12.297 -5.310 -9.686 1.00 88.12 89 LEU A N 1
ATOM 650 C CA . LEU A 1 89 ? 12.282 -4.720 -8.344 1.00 88.12 89 LEU A CA 1
ATOM 651 C C . LEU A 1 89 ? 11.045 -3.840 -8.126 1.00 88.12 89 LEU A C 1
ATOM 653 O O . LEU A 1 89 ? 10.356 -3.976 -7.115 1.00 88.12 89 LEU A O 1
ATOM 657 N N . MET A 1 90 ? 10.715 -2.975 -9.086 1.00 91.31 90 MET A N 1
ATOM 658 C CA . MET A 1 90 ? 9.542 -2.104 -9.007 1.00 91.31 90 MET A CA 1
ATOM 659 C C . MET A 1 90 ? 8.241 -2.916 -8.959 1.00 91.31 90 MET A C 1
ATOM 661 O O . MET A 1 90 ? 7.357 -2.586 -8.171 1.00 91.31 90 MET A O 1
ATOM 665 N N . ARG A 1 91 ? 8.129 -4.018 -9.716 1.00 90.88 91 ARG A N 1
ATOM 666 C CA . ARG A 1 91 ? 6.982 -4.945 -9.642 1.00 90.88 91 ARG A CA 1
ATOM 667 C C . ARG A 1 91 ? 6.851 -5.573 -8.264 1.00 90.88 91 ARG A C 1
ATOM 669 O O . ARG A 1 91 ? 5.755 -5.564 -7.708 1.00 90.88 91 ARG A O 1
ATOM 676 N N . LEU A 1 92 ? 7.946 -6.081 -7.698 1.00 91.12 92 LEU A N 1
ATOM 677 C CA . LEU A 1 92 ? 7.931 -6.696 -6.372 1.00 91.12 92 LEU A CA 1
ATOM 678 C C . LEU A 1 92 ? 7.441 -5.706 -5.306 1.00 91.12 92 LEU A C 1
ATOM 680 O O . LEU A 1 92 ? 6.498 -6.004 -4.575 1.00 91.12 92 LEU A O 1
ATOM 684 N N . TYR A 1 93 ? 8.031 -4.510 -5.253 1.00 91.38 93 TYR A N 1
ATOM 685 C CA . TYR A 1 93 ? 7.647 -3.479 -4.285 1.00 91.38 93 TYR A CA 1
ATOM 686 C C . TYR A 1 93 ? 6.215 -2.982 -4.505 1.00 91.38 93 TYR A C 1
ATOM 688 O O . TYR A 1 93 ? 5.486 -2.782 -3.532 1.00 91.38 93 TYR A O 1
ATOM 696 N N . ALA A 1 94 ? 5.776 -2.847 -5.761 1.00 92.31 94 ALA A N 1
ATOM 697 C CA . ALA A 1 94 ? 4.402 -2.478 -6.076 1.00 92.31 94 ALA A CA 1
ATOM 698 C C . ALA A 1 94 ? 3.398 -3.529 -5.581 1.00 92.31 94 ALA A C 1
ATOM 700 O O . ALA A 1 94 ? 2.395 -3.175 -4.962 1.00 92.31 94 ALA A O 1
ATOM 701 N N . VAL A 1 95 ? 3.678 -4.819 -5.790 1.00 93.44 95 VAL A N 1
ATOM 702 C CA . VAL A 1 95 ? 2.827 -5.913 -5.301 1.00 93.44 95 VAL A CA 1
ATOM 703 C C . VAL A 1 95 ? 2.778 -5.921 -3.776 1.00 93.44 95 VAL A C 1
ATOM 705 O O . VAL A 1 95 ? 1.689 -5.941 -3.207 1.00 93.44 95 VAL A O 1
ATOM 708 N N . VAL A 1 96 ? 3.929 -5.854 -3.101 1.00 92.94 96 VAL A N 1
ATOM 709 C CA . VAL A 1 96 ? 3.983 -5.860 -1.629 1.00 92.94 96 VAL A CA 1
ATOM 710 C C . VAL A 1 96 ? 3.256 -4.645 -1.049 1.00 92.94 96 VAL A C 1
ATOM 712 O O . VAL A 1 96 ? 2.468 -4.793 -0.115 1.00 92.94 96 VAL A O 1
ATOM 715 N N . GLY A 1 97 ? 3.459 -3.459 -1.628 1.00 90.75 97 GLY A N 1
ATOM 716 C CA . GLY A 1 97 ? 2.766 -2.239 -1.224 1.00 90.75 97 GLY A CA 1
ATOM 717 C C . GLY A 1 97 ? 1.247 -2.353 -1.380 1.00 90.75 97 GLY A C 1
ATOM 718 O O . GLY A 1 97 ? 0.509 -2.082 -0.435 1.00 90.75 97 GLY A O 1
ATOM 719 N N . LEU A 1 98 ? 0.763 -2.833 -2.529 1.00 91.44 98 LEU A N 1
ATOM 720 C CA . LEU A 1 98 ? -0.673 -3.031 -2.767 1.00 91.44 98 LEU A CA 1
ATOM 721 C C . LEU A 1 98 ? -1.285 -4.076 -1.825 1.00 91.44 98 LEU A C 1
ATOM 723 O O . LEU A 1 98 ? -2.370 -3.864 -1.284 1.00 91.44 98 LEU A O 1
ATOM 727 N N . VAL A 1 99 ? -0.587 -5.184 -1.580 1.00 92.69 99 VAL A N 1
ATOM 728 C CA . VAL A 1 99 ? -1.039 -6.222 -0.644 1.00 92.69 99 VAL A CA 1
ATOM 729 C C . VAL A 1 99 ? -1.108 -5.679 0.786 1.00 92.69 99 VAL A C 1
ATOM 731 O O . VAL A 1 99 ? -2.102 -5.906 1.474 1.00 92.69 99 VAL A O 1
ATOM 734 N N . ALA A 1 100 ? -0.114 -4.904 1.229 1.00 90.69 100 ALA A N 1
ATOM 735 C CA . ALA A 1 100 ? -0.132 -4.264 2.545 1.00 90.69 100 ALA A CA 1
ATOM 736 C C . ALA A 1 100 ? -1.331 -3.309 2.708 1.00 90.69 100 ALA A C 1
ATOM 738 O O . ALA A 1 100 ? -1.994 -3.309 3.752 1.00 90.69 100 ALA A O 1
ATOM 739 N N . ALA A 1 101 ? -1.669 -2.554 1.658 1.00 88.69 101 ALA A N 1
ATOM 740 C CA . ALA A 1 101 ? -2.851 -1.696 1.646 1.00 88.69 101 ALA A CA 1
ATOM 741 C C . ALA A 1 101 ? -4.150 -2.505 1.805 1.00 88.69 101 ALA A C 1
ATOM 743 O O . ALA A 1 101 ? -4.991 -2.161 2.633 1.00 88.69 101 ALA A O 1
ATOM 744 N N . LEU A 1 102 ? -4.292 -3.619 1.078 1.00 89.69 102 LEU A N 1
ATOM 745 C CA . LEU A 1 102 ? -5.471 -4.495 1.144 1.00 89.69 102 LEU A CA 1
ATOM 746 C C . LEU A 1 102 ? -5.621 -5.215 2.492 1.00 89.69 102 LEU A C 1
ATOM 748 O O . LEU A 1 102 ? -6.738 -5.429 2.962 1.00 89.69 102 LEU A O 1
ATOM 752 N N . ILE A 1 103 ? -4.511 -5.577 3.138 1.00 89.12 103 ILE A N 1
ATOM 753 C CA . ILE A 1 103 ? -4.522 -6.247 4.447 1.00 89.12 103 ILE A CA 1
ATOM 754 C C . ILE A 1 103 ? -4.933 -5.284 5.568 1.00 89.12 103 ILE A C 1
ATOM 756 O O . ILE A 1 103 ? -5.507 -5.706 6.570 1.00 89.12 103 ILE A O 1
ATOM 760 N N . THR A 1 104 ? -4.703 -3.984 5.398 1.00 87.00 104 THR A N 1
ATOM 761 C CA . THR A 1 104 ? -5.007 -2.961 6.406 1.00 87.00 104 THR A CA 1
ATOM 762 C C . THR A 1 104 ? -6.464 -3.010 6.912 1.00 87.00 104 THR A C 1
ATOM 764 O O . THR A 1 104 ? -6.658 -3.148 8.124 1.00 87.00 104 THR A O 1
ATOM 767 N N . PRO A 1 105 ? -7.512 -2.941 6.063 1.00 86.50 105 PRO A N 1
ATOM 768 C CA . PRO A 1 105 ? -8.893 -3.054 6.537 1.00 86.50 105 PRO A CA 1
ATOM 769 C C . PRO A 1 105 ? -9.186 -4.423 7.169 1.00 86.50 105 PRO A C 1
ATOM 771 O O . PRO A 1 105 ? -9.927 -4.490 8.149 1.00 86.50 105 PRO A O 1
ATOM 774 N N . LEU A 1 106 ? -8.577 -5.506 6.669 1.00 86.44 106 LEU A N 1
ATOM 775 C CA . LEU A 1 106 ? -8.738 -6.849 7.238 1.00 86.44 106 LEU A CA 1
ATOM 776 C C . LEU A 1 106 ? -8.182 -6.932 8.665 1.00 86.44 106 LEU A C 1
ATOM 778 O O . LEU A 1 106 ? -8.820 -7.531 9.529 1.00 86.44 106 LEU A O 1
ATOM 782 N N . LEU A 1 107 ? -7.048 -6.283 8.941 1.00 84.56 107 LEU A N 1
ATOM 783 C CA . LEU A 1 107 ? -6.471 -6.202 10.285 1.00 84.56 107 LEU A CA 1
ATOM 784 C C . LEU A 1 107 ? -7.411 -5.483 11.253 1.00 84.56 107 LEU A C 1
ATOM 786 O O . LEU A 1 107 ? -7.712 -6.015 12.325 1.00 84.56 107 LEU A O 1
ATOM 790 N N . VAL A 1 108 ? -7.944 -4.322 10.861 1.00 84.81 108 VAL A N 1
ATOM 791 C CA . VAL A 1 108 ? -8.913 -3.596 11.698 1.00 84.81 108 VAL A CA 1
ATOM 792 C C . VAL A 1 108 ? -10.142 -4.465 11.968 1.00 84.81 108 VAL A C 1
ATOM 794 O O . VAL A 1 108 ? -10.569 -4.585 13.113 1.00 84.81 108 VAL A O 1
ATOM 797 N N . LEU A 1 109 ? -10.673 -5.148 10.950 1.00 85.44 109 LEU A N 1
ATOM 798 C CA . LEU A 1 109 ? -11.818 -6.046 11.112 1.00 85.44 109 LEU A CA 1
ATOM 799 C C . LEU A 1 109 ? -11.511 -7.253 12.013 1.00 85.44 109 LEU A C 1
ATOM 801 O O . LEU A 1 109 ? -12.340 -7.602 12.850 1.00 85.44 109 LEU A O 1
ATOM 805 N N . SER A 1 110 ? -10.331 -7.863 11.889 1.00 84.94 110 SER A N 1
ATOM 806 C CA . SER A 1 110 ? -9.932 -9.033 12.687 1.00 84.94 110 SER A CA 1
ATOM 807 C C . SER A 1 110 ? -9.803 -8.725 14.183 1.00 84.94 110 SER A C 1
ATOM 809 O O . SER A 1 110 ? -10.090 -9.571 15.025 1.00 84.94 110 SER A O 1
ATOM 811 N N . THR A 1 111 ? -9.449 -7.484 14.526 1.00 81.00 111 THR A N 1
ATOM 812 C CA . THR A 1 111 ? -9.294 -7.033 15.918 1.00 81.00 111 THR A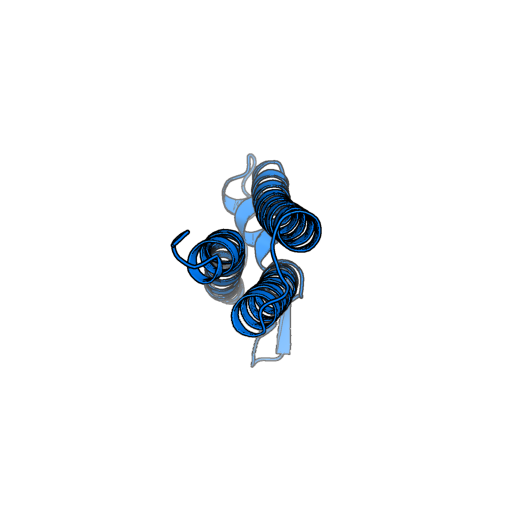 CA 1
ATOM 813 C C . THR A 1 111 ? -10.586 -6.503 16.540 1.00 81.00 111 THR A C 1
ATOM 815 O O . THR A 1 111 ? -10.593 -6.122 17.712 1.00 81.00 111 THR A O 1
ATOM 818 N N . ARG A 1 112 ? -11.710 -6.521 15.804 1.00 75.12 112 ARG A N 1
ATOM 819 C CA . ARG A 1 112 ? -13.009 -6.050 16.313 1.00 75.12 112 ARG A CA 1
ATOM 820 C C . ARG A 1 112 ? -13.572 -6.873 17.469 1.00 75.12 112 ARG A C 1
ATOM 822 O O . ARG A 1 112 ? -14.447 -6.349 18.159 1.00 75.12 112 ARG A O 1
ATOM 829 N N . GLY A 1 113 ? -13.090 -8.097 17.691 1.00 63.66 113 GLY A N 1
ATOM 830 C CA . GLY A 1 113 ? -13.653 -9.028 18.670 1.00 63.66 113 GLY A CA 1
ATOM 831 C C . GLY A 1 113 ? -15.091 -9.433 18.318 1.00 63.66 113 GLY A C 1
ATOM 832 O O . GLY A 1 113 ? -15.875 -8.649 17.769 1.00 63.66 113 GLY A O 1
ATOM 833 N N . ARG A 1 114 ? -15.459 -10.685 18.601 1.00 58.25 114 ARG A N 1
ATOM 834 C CA . ARG A 1 114 ? -16.857 -11.118 18.499 1.00 58.25 114 ARG A CA 1
ATOM 835 C C . ARG A 1 114 ? -17.663 -10.292 19.514 1.00 58.25 114 ARG A C 1
ATOM 837 O O . ARG A 1 114 ? -17.191 -10.072 20.624 1.00 58.25 114 ARG A O 1
ATOM 844 N N . LYS A 1 115 ? -18.817 -9.751 19.100 1.00 53.16 115 LYS A N 1
ATOM 845 C CA . LYS A 1 115 ? -19.805 -9.224 20.052 1.00 53.16 115 LYS A CA 1
ATOM 846 C C . LYS A 1 115 ? -20.261 -10.425 20.878 1.00 53.16 115 LYS A C 1
ATOM 848 O O . LYS A 1 115 ? -21.019 -11.231 20.342 1.00 53.16 115 LYS A O 1
ATOM 853 N N . ASP A 1 116 ? -19.747 -10.539 22.090 1.00 45.19 116 ASP A N 1
ATOM 854 C CA . ASP A 1 116 ? -20.428 -11.253 23.163 1.00 45.19 116 ASP A CA 1
ATOM 855 C C . ASP A 1 116 ? -21.377 -10.261 23.850 1.00 45.19 116 ASP A C 1
ATOM 857 O O . ASP A 1 116 ? -20.950 -9.099 24.074 1.00 45.19 116 ASP A O 1
#